Protein AF-A0A3N5ZPU1-F1 (afdb_monomer_lite)

Radius of gyration: 21.5 Å; chains: 1; bounding box: 53×44×47 Å

Secondary structure (DSSP, 8-state):
-EEEETTEEEETTTTEESS--SS---TT-TTTT-TTBSGGG-TT-S--SSSHHHHHHHHHHHHHHHHHHHHHTTTTHHHHHHHHHHHHHHHTGGGTTTEEEE--TTEEEEEEETTTEEEEEEEEE--TTTEEEEETTEEEEEEP-S-EEEEE-SSS-EEEEGGGS-TTEEE---SSEEEE-

Structure (mmCIF, N/CA/C/O backbone):
data_AF-A0A3N5ZPU1-F1
#
_entry.id   AF-A0A3N5ZPU1-F1
#
loop_
_atom_site.group_PDB
_atom_site.id
_atom_site.type_symbol
_atom_site.label_atom_id
_atom_site.label_alt_id
_atom_site.label_comp_id
_atom_site.label_asym_id
_atom_site.label_entity_id
_atom_site.label_seq_id
_atom_site.pdbx_PDB_ins_code
_atom_site.Cartn_x
_atom_site.Cartn_y
_atom_site.Cartn_z
_atom_site.occupancy
_atom_site.B_iso_or_equiv
_atom_site.auth_seq_id
_atom_site.auth_comp_id
_atom_site.auth_asym_id
_atom_site.auth_atom_id
_atom_site.pdbx_PDB_model_num
ATOM 1 N N . LYS A 1 1 ? -35.173 20.874 1.499 1.00 50.84 1 LYS A N 1
ATOM 2 C CA . LYS A 1 1 ? -35.894 20.416 2.737 1.00 50.84 1 LYS A CA 1
ATOM 3 C C . LYS A 1 1 ? -35.025 20.729 3.961 1.00 50.84 1 LYS A C 1
ATOM 5 O O . LYS A 1 1 ? -33.859 20.363 3.934 1.00 50.84 1 LYS A O 1
ATOM 10 N N . ASN A 1 2 ? -35.558 21.376 5.005 1.00 43.75 2 ASN A N 1
ATOM 11 C CA . ASN A 1 2 ? -34.781 21.776 6.192 1.00 43.75 2 ASN A CA 1
ATOM 12 C C . ASN A 1 2 ? -34.975 20.780 7.342 1.00 43.75 2 ASN A C 1
ATOM 14 O O . ASN A 1 2 ? -36.100 20.353 7.597 1.00 43.75 2 ASN A O 1
ATOM 18 N N . TYR A 1 3 ? -33.889 20.419 8.025 1.00 46.78 3 TYR A N 1
ATOM 19 C CA . TYR A 1 3 ? -33.900 19.476 9.144 1.00 46.78 3 TYR A CA 1
ATOM 20 C C . TYR A 1 3 ? -33.671 20.224 10.455 1.00 46.78 3 TYR A C 1
ATOM 22 O O . TYR A 1 3 ? -32.737 21.016 10.566 1.00 46.78 3 TYR A O 1
ATOM 30 N N . TYR A 1 4 ? -34.517 19.981 11.453 1.00 44.81 4 TYR A N 1
ATOM 31 C CA . TYR A 1 4 ? -34.341 20.550 12.785 1.00 44.81 4 TYR A CA 1
ATOM 32 C C . TYR A 1 4 ? -33.388 19.672 13.600 1.00 44.81 4 TYR A C 1
ATOM 34 O O . TYR A 1 4 ? -33.675 18.500 13.843 1.00 44.81 4 TYR A O 1
ATOM 42 N N . LEU A 1 5 ? -32.239 20.224 13.995 1.00 50.06 5 LEU A N 1
ATOM 43 C CA . LEU A 1 5 ? -31.226 19.532 14.790 1.00 50.06 5 LEU A CA 1
ATOM 44 C C . LEU A 1 5 ? -31.040 20.268 16.118 1.00 50.06 5 LEU A C 1
ATOM 46 O O . LEU A 1 5 ? -30.226 21.184 16.240 1.00 50.06 5 LEU A O 1
ATOM 50 N N . GLN A 1 6 ? -31.824 19.827 17.104 1.00 54.25 6 GLN A N 1
ATOM 51 C CA . GLN A 1 6 ? -31.858 20.275 18.502 1.00 54.25 6 GLN A CA 1
ATOM 52 C C . GLN A 1 6 ? -32.162 21.761 18.718 1.00 54.25 6 GLN A C 1
ATOM 54 O O . GLN A 1 6 ? -33.228 22.072 19.224 1.00 54.25 6 GLN A O 1
ATOM 59 N N . ALA A 1 7 ? -31.251 22.668 18.371 1.00 48.59 7 ALA A N 1
ATOM 60 C CA . ALA A 1 7 ? -31.390 24.103 18.636 1.00 48.59 7 ALA A CA 1
ATOM 61 C C . ALA A 1 7 ? -31.369 24.965 17.363 1.00 48.59 7 ALA A C 1
ATOM 63 O O . ALA A 1 7 ? -31.636 26.162 17.434 1.00 48.59 7 ALA A O 1
ATOM 64 N N . ARG A 1 8 ? -31.053 24.389 16.191 1.00 55.59 8 ARG A N 1
ATOM 65 C CA . ARG A 1 8 ? -30.943 25.131 14.924 1.00 55.59 8 ARG A CA 1
ATOM 66 C C . ARG A 1 8 ? -31.491 24.347 13.737 1.00 55.59 8 ARG A C 1
ATOM 68 O O . ARG A 1 8 ? -31.489 23.115 13.710 1.00 55.59 8 ARG A O 1
ATOM 75 N N . TYR A 1 9 ? -31.927 25.095 12.729 1.00 51.62 9 TYR A N 1
ATOM 76 C CA . TYR A 1 9 ? -32.359 24.552 11.447 1.00 51.62 9 TYR A CA 1
ATOM 77 C C . TYR A 1 9 ? -31.157 24.381 10.514 1.00 51.62 9 TYR A C 1
ATOM 79 O O . TYR A 1 9 ? -30.376 25.308 10.293 1.00 51.62 9 TYR A O 1
ATOM 87 N N . TYR A 1 10 ? -31.015 23.176 9.976 1.00 46.16 10 TYR A N 1
ATOM 88 C CA . TYR A 1 10 ? -29.972 22.775 9.042 1.00 46.16 10 TYR A CA 1
ATOM 89 C C . TYR A 1 10 ? -30.531 22.705 7.620 1.00 46.16 10 TYR A C 1
ATOM 91 O O . TYR A 1 10 ? -31.589 22.108 7.390 1.00 46.16 10 TYR A O 1
ATOM 99 N N . ASN A 1 11 ? -29.803 23.281 6.661 1.00 60.06 11 ASN A N 1
ATOM 100 C CA . ASN A 1 11 ? -30.116 23.163 5.243 1.00 60.06 11 ASN A CA 1
ATOM 101 C C . ASN A 1 11 ? -29.199 22.113 4.602 1.00 60.06 11 ASN A C 1
ATOM 103 O O . ASN A 1 11 ? -27.995 22.323 4.447 1.00 60.06 11 ASN A O 1
ATOM 107 N N . SER A 1 12 ? -29.783 20.983 4.200 1.00 51.50 12 SER A N 1
ATOM 108 C CA . SER A 1 12 ? -29.041 19.872 3.601 1.00 51.50 12 SER A CA 1
ATOM 109 C C . SER A 1 12 ? -28.562 20.132 2.172 1.00 51.50 12 SER A C 1
ATOM 111 O O . SER A 1 12 ? -27.666 19.431 1.718 1.00 51.50 12 SER A O 1
ATOM 113 N N . GLU A 1 13 ? -29.153 21.091 1.455 1.00 54.75 13 GLU A N 1
ATOM 114 C CA . GLU A 1 13 ? -28.737 21.451 0.089 1.00 54.75 13 GLU A CA 1
ATOM 115 C C . GLU A 1 13 ? -27.450 22.284 0.108 1.00 54.75 13 GLU A C 1
ATOM 117 O O . GLU A 1 13 ? -26.571 22.074 -0.722 1.00 54.75 13 GLU A O 1
ATOM 122 N N . ASN A 1 14 ? -27.294 23.145 1.118 1.00 52.50 14 ASN A N 1
ATOM 123 C CA . ASN A 1 14 ? -26.135 24.034 1.249 1.00 52.50 14 ASN A CA 1
ATOM 124 C C . ASN A 1 14 ? -25.089 23.532 2.258 1.00 52.50 14 ASN A C 1
ATOM 126 O O . ASN A 1 14 ? -24.021 24.123 2.389 1.00 52.50 14 ASN A O 1
ATOM 130 N N . GLY A 1 15 ? -25.384 22.452 2.989 1.00 55.88 15 GLY A N 1
ATOM 131 C CA . GLY A 1 15 ? -24.447 21.827 3.923 1.00 55.88 15 GLY A CA 1
ATOM 132 C C . GLY A 1 15 ? -24.144 22.646 5.184 1.00 55.88 15 GLY A C 1
ATOM 133 O O . GLY A 1 15 ? -23.184 22.325 5.881 1.00 55.88 15 GLY A O 1
ATOM 134 N N . ALA A 1 16 ? -24.951 23.662 5.498 1.00 54.19 16 ALA A N 1
ATOM 135 C CA . ALA A 1 16 ? -24.697 24.624 6.570 1.00 54.19 16 ALA A CA 1
ATOM 136 C C . ALA A 1 16 ? -25.933 24.849 7.457 1.00 54.19 16 ALA A C 1
ATOM 138 O O . ALA A 1 16 ? -27.079 24.621 7.047 1.00 54.19 16 ALA A O 1
ATOM 139 N N . PHE A 1 17 ? -25.700 25.308 8.689 1.00 57.81 17 PHE A N 1
ATOM 140 C CA . PHE A 1 17 ? -26.779 25.807 9.540 1.00 57.81 17 PHE A CA 1
ATOM 141 C C . PHE A 1 17 ? -27.301 27.148 9.028 1.00 57.81 17 PHE A C 1
ATOM 143 O O . PHE A 1 17 ? -26.547 27.963 8.506 1.00 57.81 17 PHE A O 1
ATOM 150 N N . LEU A 1 18 ? -28.598 27.389 9.209 1.00 59.09 18 LEU A N 1
ATOM 151 C CA . LEU A 1 18 ? -29.246 28.644 8.818 1.00 59.09 18 LEU A CA 1
ATOM 152 C C . LEU A 1 18 ? -29.058 29.768 9.854 1.00 59.09 18 LEU A C 1
ATOM 154 O O . LEU A 1 18 ? -29.478 30.893 9.608 1.00 59.09 18 LEU A O 1
ATOM 158 N N . ALA A 1 19 ? -28.440 29.469 11.002 1.00 55.16 19 ALA A N 1
ATOM 159 C CA . ALA A 1 19 ? -28.170 30.417 12.080 1.00 55.16 19 ALA A CA 1
ATOM 160 C C . ALA A 1 19 ? -26.764 30.204 12.669 1.00 55.16 19 ALA A C 1
ATOM 162 O O . ALA A 1 19 ? -26.320 29.060 12.835 1.00 55.16 19 ALA A O 1
ATOM 163 N N . LEU A 1 20 ? -26.099 31.316 12.996 1.00 50.38 20 LEU A N 1
ATOM 164 C CA . LEU A 1 20 ? -24.756 31.361 13.579 1.00 50.38 20 LEU A CA 1
ATOM 165 C C . LEU A 1 20 ? -24.719 30.662 14.950 1.00 50.38 20 LEU A C 1
ATOM 167 O O . LEU A 1 20 ? -25.652 30.792 15.742 1.00 50.38 20 LEU A O 1
ATOM 171 N N . ASP A 1 21 ? -23.658 29.897 15.214 1.00 55.09 21 ASP A N 1
ATOM 172 C CA . ASP A 1 21 ? -23.404 29.307 16.533 1.00 55.09 21 ASP A CA 1
ATOM 173 C C . ASP A 1 21 ? -23.075 30.410 17.556 1.00 55.09 21 ASP A C 1
ATOM 175 O O . ASP A 1 21 ? -22.186 31.215 17.281 1.00 55.09 21 ASP A O 1
ATOM 179 N N . PRO A 1 22 ? -23.753 30.486 18.717 1.00 55.12 22 PRO A N 1
ATOM 180 C CA . PRO A 1 22 ? -23.388 31.435 19.769 1.00 55.12 22 PRO A CA 1
ATOM 181 C C . PRO A 1 22 ? -22.046 31.105 20.444 1.00 55.12 22 PRO A C 1
ATOM 183 O O . PRO A 1 22 ? -21.550 31.915 21.225 1.00 55.12 22 PRO A O 1
ATOM 186 N N . HIS A 1 23 ? -21.459 29.933 20.181 1.00 56.31 23 HIS A N 1
ATOM 187 C CA . HIS A 1 23 ? -20.132 29.584 20.670 1.00 56.31 23 HIS A CA 1
ATOM 188 C C . HIS A 1 23 ? -19.037 30.144 19.736 1.00 56.31 23 HIS A C 1
ATOM 190 O O . HIS A 1 23 ? -19.026 29.799 18.554 1.00 56.31 23 HIS A O 1
ATOM 196 N N . PRO A 1 24 ? -18.105 30.983 20.231 1.00 52.44 24 PRO A N 1
ATOM 197 C CA . PRO A 1 24 ? -17.172 31.747 19.391 1.00 52.44 24 PRO A CA 1
ATOM 198 C C . PRO A 1 24 ? -16.052 30.923 18.724 1.00 52.44 24 PRO A C 1
ATOM 200 O O . PRO A 1 24 ? -15.296 31.474 17.930 1.00 52.44 24 PRO A O 1
ATOM 203 N N . GLY A 1 25 ? -15.964 29.616 18.989 1.00 55.28 25 GLY A N 1
ATOM 204 C CA . GLY A 1 25 ? -14.869 28.764 18.517 1.00 55.28 25 GLY A CA 1
ATOM 205 C C . GLY A 1 25 ? -13.630 28.847 19.415 1.00 55.28 25 GLY A C 1
ATOM 206 O O . GLY A 1 25 ? -13.516 29.737 20.254 1.00 55.28 25 GLY A O 1
ATOM 207 N N . ASP A 1 26 ? -12.715 27.894 19.247 1.00 57.12 26 ASP A N 1
ATOM 208 C CA . ASP A 1 26 ? -11.442 27.812 19.970 1.00 57.12 26 ASP A CA 1
ATOM 209 C C . ASP A 1 26 ? -10.307 28.437 19.140 1.00 57.12 26 ASP A C 1
ATOM 211 O O . ASP A 1 26 ? -10.191 28.199 17.931 1.00 57.12 26 ASP A O 1
ATOM 215 N N . ASP A 1 27 ? -9.427 29.204 19.789 1.00 49.88 27 ASP A N 1
ATOM 216 C CA . ASP A 1 27 ? -8.302 29.907 19.143 1.00 49.88 27 ASP A CA 1
ATOM 217 C C . ASP A 1 27 ? -7.266 28.945 18.525 1.00 49.88 27 ASP A C 1
ATOM 219 O O . ASP A 1 27 ? -6.629 29.251 17.514 1.00 49.88 27 ASP A O 1
ATOM 223 N N . ASP A 1 28 ? -7.141 27.740 19.089 1.00 47.28 28 ASP A N 1
ATOM 224 C CA . ASP A 1 28 ? -6.225 26.690 18.627 1.00 47.28 28 ASP A CA 1
ATOM 225 C C . ASP A 1 28 ? -6.789 25.845 17.466 1.00 47.28 28 ASP A C 1
ATOM 227 O O . ASP A 1 28 ? -6.075 25.019 16.880 1.00 47.28 28 ASP A O 1
ATOM 231 N N . GLU A 1 29 ? -8.061 26.038 17.097 1.00 49.12 29 GLU A N 1
ATOM 232 C CA . GLU A 1 29 ? -8.708 25.342 15.984 1.00 49.12 29 GLU A CA 1
ATOM 233 C C . GLU A 1 29 ? -9.308 26.354 14.991 1.00 49.12 29 GLU A C 1
ATOM 235 O O . GLU A 1 29 ? -10.499 26.661 15.061 1.00 49.12 29 GLU A O 1
ATOM 240 N N . PRO A 1 30 ? -8.533 26.817 13.983 1.00 56.25 30 PRO A N 1
ATOM 241 C CA . PRO A 1 30 ? -8.967 27.835 13.015 1.00 56.25 30 PRO A CA 1
ATOM 242 C C . PRO A 1 30 ? -10.254 27.495 12.248 1.00 56.25 30 PRO A C 1
ATOM 244 O O . PRO A 1 30 ? -10.888 28.370 11.668 1.00 56.25 30 PRO A O 1
ATOM 247 N N . LEU A 1 31 ? -10.637 26.215 12.212 1.00 49.06 31 LEU A N 1
ATOM 248 C CA . LEU A 1 31 ? -11.862 25.738 11.567 1.00 49.06 31 LEU A CA 1
ATOM 249 C C . LEU A 1 31 ? -13.112 25.898 12.448 1.00 49.06 31 LEU A C 1
ATOM 251 O O . LEU A 1 31 ? -14.214 25.980 11.911 1.00 49.06 31 LEU A O 1
ATOM 255 N N . SER A 1 32 ? -12.947 25.976 13.772 1.00 51.69 32 SER A N 1
ATOM 256 C CA . SER A 1 32 ? -14.037 26.179 14.737 1.00 51.69 32 SER A CA 1
ATOM 257 C C . SER A 1 32 ? -14.553 27.624 14.762 1.00 51.69 32 SER A C 1
ATOM 259 O O . SER A 1 32 ? -15.687 27.865 15.157 1.00 51.69 32 SER A O 1
ATOM 261 N N . GLN A 1 33 ? -13.761 28.560 14.232 1.00 54.16 33 GLN A N 1
ATOM 262 C CA . GLN A 1 33 ? -14.096 29.980 14.079 1.00 54.16 33 GLN A CA 1
ATOM 263 C C . GLN A 1 33 ? -15.213 30.228 13.044 1.00 54.16 33 GLN A C 1
ATOM 265 O O . GLN A 1 33 ? -15.742 31.331 12.927 1.00 54.16 33 GLN A O 1
ATOM 270 N N . ASN A 1 34 ? -15.593 29.209 12.261 1.00 57.94 34 ASN A N 1
ATOM 271 C CA . ASN A 1 34 ? -16.717 29.294 11.333 1.00 57.94 34 ASN A CA 1
ATOM 272 C C . ASN A 1 34 ? -17.991 28.702 11.962 1.00 57.94 34 ASN A C 1
ATOM 274 O O . ASN A 1 34 ? -18.277 27.505 11.832 1.00 57.94 34 ASN A O 1
ATOM 278 N N . GLY A 1 35 ? -18.789 29.575 12.586 1.00 49.78 35 GLY A N 1
ATOM 279 C CA . GLY A 1 35 ? -20.028 29.241 13.304 1.00 49.78 35 GLY A CA 1
ATOM 280 C C . GLY A 1 35 ? -21.189 28.698 12.453 1.00 49.78 35 GLY A C 1
ATOM 281 O O . GLY A 1 35 ? -22.280 28.480 12.982 1.00 49.78 35 GLY A O 1
ATOM 282 N N . TYR A 1 36 ? -20.985 28.465 11.152 1.00 49.25 36 TYR A N 1
ATOM 283 C CA . TYR A 1 36 ? -21.970 27.852 10.250 1.00 49.25 36 TYR A CA 1
ATOM 284 C C . TYR A 1 36 ? -21.675 26.379 9.918 1.00 49.25 36 TYR A C 1
ATOM 286 O O . TYR A 1 36 ? -22.471 25.729 9.231 1.00 49.25 36 TYR A O 1
ATOM 294 N N . THR A 1 37 ? -20.545 25.834 10.382 1.00 41.53 37 THR A N 1
ATOM 295 C CA . THR A 1 37 ? -20.095 24.487 10.003 1.00 41.53 37 THR A CA 1
ATOM 296 C C . THR A 1 37 ? -20.847 23.381 10.753 1.00 41.53 37 THR A C 1
ATOM 298 O O . THR A 1 37 ? -21.000 23.405 11.971 1.00 41.53 37 THR A O 1
ATOM 301 N N . TYR A 1 38 ? -21.308 22.358 10.025 1.00 43.81 38 TYR A N 1
ATOM 302 C CA . TYR A 1 38 ? -21.880 21.145 10.619 1.00 43.81 38 TYR A CA 1
ATOM 303 C C . TYR A 1 38 ? -20.826 20.034 10.663 1.00 43.81 38 TYR A C 1
ATOM 305 O O . TYR A 1 38 ? -20.292 19.624 9.630 1.00 43.81 38 TYR A O 1
ATOM 313 N N . GLY A 1 39 ? -20.501 19.550 11.866 1.00 47.16 39 GLY A N 1
ATOM 314 C CA . GLY A 1 39 ? -19.565 18.437 12.065 1.00 47.16 39 GLY A CA 1
ATOM 315 C C . GLY A 1 39 ? -18.154 18.692 11.523 1.00 47.16 39 GLY A C 1
ATOM 316 O O . GLY A 1 39 ? -17.562 17.771 10.959 1.00 47.16 39 GLY A O 1
ATOM 317 N N . ASN A 1 40 ? -17.640 19.926 11.629 1.00 48.38 40 ASN A N 1
ATOM 318 C CA . ASN A 1 40 ? -16.344 20.334 11.063 1.00 48.38 40 ASN A CA 1
ATOM 319 C C . ASN A 1 40 ? -16.239 20.005 9.550 1.00 48.38 40 ASN A C 1
ATOM 321 O O . ASN A 1 40 ? -15.219 19.514 9.067 1.00 48.38 40 ASN A O 1
ATOM 325 N N . ASN A 1 41 ? -17.349 20.177 8.812 1.00 45.94 41 ASN A N 1
ATOM 326 C CA . ASN A 1 41 ? -17.519 19.777 7.406 1.00 45.94 41 ASN A CA 1
ATOM 327 C C . ASN A 1 41 ? -17.392 18.263 7.116 1.00 45.94 41 ASN A C 1
ATOM 329 O O . ASN A 1 41 ? -17.131 17.866 5.978 1.00 45.94 41 ASN A O 1
ATOM 333 N N . ASN A 1 42 ? -17.595 17.378 8.100 1.00 43.91 42 ASN A N 1
ATOM 334 C CA . ASN A 1 42 ? -17.521 15.928 7.882 1.00 43.91 42 ASN A CA 1
ATOM 335 C C . ASN A 1 42 ? -18.636 15.130 8.599 1.00 43.91 42 ASN A C 1
ATOM 337 O O . ASN A 1 42 ? -18.389 14.458 9.605 1.00 43.91 42 ASN A O 1
ATOM 341 N N . PRO A 1 43 ? -19.868 15.127 8.056 1.00 42.16 43 PRO A N 1
ATOM 342 C CA . PRO A 1 43 ? -21.048 14.517 8.683 1.00 42.16 43 PRO A CA 1
ATOM 343 C C . PRO A 1 43 ? -21.111 12.973 8.621 1.00 42.16 43 PRO A C 1
ATOM 345 O O . PRO A 1 43 ? -22.123 12.377 8.974 1.00 42.16 43 PRO A O 1
ATOM 348 N N . VAL A 1 44 ? -20.053 12.279 8.186 1.00 40.19 44 VAL A N 1
ATOM 349 C CA . VAL A 1 44 ? -20.092 10.835 7.844 1.00 40.19 44 VAL A CA 1
ATOM 350 C C . VAL A 1 44 ? -19.835 9.901 9.047 1.00 40.19 44 VAL A C 1
ATOM 352 O O . VAL A 1 44 ? -19.893 8.678 8.938 1.00 40.19 44 VAL A O 1
ATOM 355 N N . MET A 1 45 ? -19.523 10.437 10.224 1.00 42.16 45 MET A N 1
ATOM 356 C CA . MET A 1 45 ? -18.753 9.715 11.247 1.00 42.16 45 MET A CA 1
ATOM 357 C C . MET A 1 45 ? -19.521 8.896 12.298 1.00 42.16 45 MET A C 1
ATOM 359 O O . MET A 1 45 ? -18.961 8.665 13.372 1.00 42.16 45 MET A O 1
ATOM 363 N N . HIS A 1 46 ? -20.721 8.373 12.027 1.00 42.75 46 HIS A N 1
ATOM 364 C CA . HIS A 1 46 ? -21.366 7.450 12.973 1.00 42.75 46 HIS A CA 1
ATOM 365 C C . HIS A 1 46 ? -21.954 6.208 12.286 1.00 42.75 46 HIS A C 1
ATOM 367 O O . HIS A 1 46 ? -22.931 6.276 11.555 1.00 42.75 46 HIS A O 1
ATOM 373 N N . VAL A 1 47 ? -21.322 5.065 12.598 1.00 37.44 47 VAL A N 1
ATOM 374 C CA . VAL A 1 47 ? -21.583 3.687 12.138 1.00 37.44 47 VAL A CA 1
ATOM 375 C C . VAL A 1 47 ? -21.039 3.376 10.729 1.00 37.44 47 VAL A C 1
ATOM 377 O O . VAL A 1 47 ? -21.388 4.006 9.740 1.00 37.44 47 VAL A O 1
ATOM 380 N N . ASP A 1 48 ? -20.158 2.366 10.629 1.00 48.09 48 ASP A N 1
ATOM 381 C CA . ASP A 1 48 ? -19.547 1.899 9.366 1.00 48.09 48 ASP A CA 1
ATOM 382 C C . ASP A 1 48 ? -19.936 0.443 9.045 1.00 48.09 48 ASP A C 1
ATOM 384 O O . ASP A 1 48 ? -19.153 -0.474 9.330 1.00 48.09 48 ASP A O 1
ATOM 388 N N . PRO A 1 49 ? -21.119 0.212 8.441 1.00 43.28 49 PRO A N 1
ATOM 389 C CA . PRO A 1 49 ? -21.515 -1.099 7.929 1.00 43.28 49 PRO A CA 1
ATOM 390 C C . PRO A 1 49 ? -20.790 -1.483 6.620 1.00 43.28 49 PRO A C 1
ATOM 392 O O . PRO A 1 49 ? -20.667 -2.668 6.320 1.00 43.28 49 PRO A O 1
ATOM 395 N N . ASN A 1 50 ? -20.245 -0.511 5.863 1.00 49.62 50 ASN A N 1
ATOM 396 C CA . ASN A 1 50 ? -19.880 -0.687 4.441 1.00 49.62 50 ASN A CA 1
ATOM 397 C C . ASN A 1 50 ? -18.374 -0.528 4.102 1.00 49.62 50 ASN A C 1
ATOM 399 O O . ASN A 1 50 ? -17.978 -0.702 2.947 1.00 49.62 50 ASN A O 1
ATOM 403 N N . GLY A 1 51 ? -17.507 -0.185 5.061 1.00 54.44 51 GLY A N 1
ATOM 404 C CA . GLY A 1 51 ? -16.051 -0.070 4.877 1.00 54.44 51 GLY A CA 1
ATOM 405 C C . GLY A 1 51 ? -15.586 1.194 4.141 1.00 54.44 51 GLY A C 1
ATOM 406 O O . GLY A 1 51 ? -14.464 1.231 3.625 1.00 54.44 51 GLY A O 1
ATOM 407 N N . ARG A 1 52 ? -16.428 2.234 4.060 1.00 65.62 52 ARG A N 1
ATOM 408 C CA . ARG A 1 52 ? -16.088 3.498 3.374 1.00 65.62 52 ARG A CA 1
ATOM 409 C C . ARG A 1 52 ? -15.012 4.274 4.132 1.00 65.62 52 ARG A C 1
ATOM 411 O O . ARG A 1 52 ? -14.061 4.745 3.517 1.00 65.62 52 ARG A O 1
ATOM 418 N N . ILE A 1 53 ? -15.099 4.318 5.460 1.00 66.25 53 ILE A N 1
ATOM 419 C CA . ILE A 1 53 ? -14.141 5.035 6.317 1.00 66.25 53 ILE A CA 1
ATOM 420 C C . ILE A 1 53 ? -12.721 4.494 6.123 1.00 66.25 53 ILE A C 1
ATOM 422 O O . ILE A 1 53 ? -11.770 5.253 5.940 1.00 66.25 53 ILE A O 1
ATOM 426 N N . ALA A 1 54 ? -12.570 3.171 6.085 1.00 68.06 54 ALA A N 1
ATOM 427 C CA . ALA A 1 54 ? -11.261 2.561 5.907 1.00 68.06 54 ALA A CA 1
ATOM 428 C C . ALA A 1 54 ? -10.658 2.833 4.515 1.00 68.06 54 ALA A C 1
ATOM 430 O O . ALA A 1 54 ? -9.440 2.970 4.403 1.00 68.06 54 ALA A O 1
ATOM 431 N N . LYS A 1 55 ? -11.488 2.986 3.469 1.00 73.81 55 LYS A N 1
ATOM 432 C CA . LYS A 1 55 ? -11.027 3.422 2.139 1.00 73.81 55 LYS A CA 1
ATOM 433 C C . LYS A 1 55 ? -10.511 4.862 2.157 1.00 73.81 55 LYS A C 1
ATOM 435 O O . LYS A 1 55 ? -9.456 5.115 1.584 1.00 73.81 55 LYS A O 1
ATOM 440 N N . TYR A 1 56 ? -11.194 5.780 2.841 1.00 79.81 56 TYR A N 1
ATOM 441 C CA . TYR A 1 56 ? -10.717 7.162 2.985 1.00 79.81 56 TYR A CA 1
ATOM 442 C C . TYR A 1 56 ? -9.383 7.229 3.733 1.00 79.81 56 TYR A C 1
ATOM 444 O O . TYR A 1 56 ? -8.432 7.853 3.266 1.00 79.81 56 TYR A O 1
ATOM 452 N N . ILE A 1 57 ? -9.266 6.513 4.855 1.00 81.56 57 ILE A N 1
ATOM 453 C CA . ILE A 1 57 ? -8.013 6.443 5.620 1.00 81.56 57 ILE A CA 1
ATOM 454 C C . ILE A 1 57 ? -6.888 5.849 4.761 1.00 81.56 57 ILE A C 1
ATOM 456 O O . ILE A 1 57 ? -5.769 6.361 4.768 1.00 81.56 57 ILE A O 1
ATOM 460 N N . ALA A 1 58 ? -7.178 4.808 3.977 1.00 82.50 58 ALA A N 1
ATOM 461 C CA . ALA A 1 58 ? -6.225 4.227 3.038 1.00 82.50 58 ALA A CA 1
ATOM 462 C C . ALA A 1 58 ? -5.737 5.237 1.986 1.00 82.50 58 ALA A C 1
ATOM 464 O O . ALA A 1 58 ? -4.537 5.303 1.731 1.00 82.50 58 ALA A O 1
ATOM 465 N N . GLN A 1 59 ? -6.628 6.055 1.419 1.00 83.62 59 GLN A N 1
ATOM 466 C CA . GLN A 1 59 ? -6.260 7.099 0.455 1.00 83.62 59 GLN A CA 1
ATOM 467 C C . GLN A 1 59 ? -5.353 8.165 1.080 1.00 83.62 59 GLN A C 1
ATOM 469 O O . GLN A 1 59 ? -4.317 8.494 0.504 1.00 83.62 59 GLN A O 1
ATOM 474 N N . ILE A 1 60 ? -5.683 8.646 2.283 1.00 86.88 60 ILE A N 1
ATOM 475 C CA . ILE A 1 60 ? -4.845 9.602 3.025 1.00 86.88 60 ILE A CA 1
ATOM 476 C C . ILE A 1 60 ? -3.453 9.008 3.276 1.00 86.88 60 ILE A C 1
ATOM 478 O O . ILE A 1 60 ? -2.431 9.658 3.060 1.00 86.88 60 ILE A O 1
ATOM 482 N N . LEU A 1 61 ? -3.389 7.748 3.707 1.00 88.00 61 LEU A N 1
ATOM 483 C CA . LEU A 1 61 ? -2.119 7.074 3.971 1.00 88.00 61 LEU A CA 1
ATOM 484 C C . LEU A 1 61 ? -1.325 6.818 2.686 1.00 88.00 61 LEU A C 1
ATOM 486 O O . LEU A 1 61 ? -0.102 6.943 2.696 1.00 88.00 61 LEU A O 1
ATOM 490 N N . LEU A 1 62 ? -1.990 6.525 1.569 1.00 87.06 62 LEU A N 1
ATOM 491 C CA . LEU A 1 62 ? -1.340 6.418 0.267 1.00 87.06 62 LEU A CA 1
ATOM 492 C C . LEU A 1 62 ? -0.734 7.760 -0.161 1.00 87.06 62 LEU A C 1
ATOM 494 O O . LEU A 1 62 ? 0.425 7.800 -0.576 1.00 87.06 62 LEU A O 1
ATOM 498 N N . PHE A 1 63 ? -1.480 8.855 0.006 1.00 87.56 63 PHE A N 1
ATOM 499 C CA . PHE A 1 63 ? -1.012 10.213 -0.273 1.00 87.56 63 PHE A CA 1
ATOM 500 C C . PHE A 1 63 ? 0.226 10.572 0.559 1.00 87.56 63 PHE A C 1
ATOM 502 O O . PHE A 1 63 ? 1.213 11.056 0.013 1.00 87.56 63 PHE A O 1
ATOM 509 N N . LEU A 1 64 ? 0.231 10.245 1.856 1.00 87.62 64 LEU A N 1
ATOM 510 C CA . LEU A 1 64 ? 1.392 10.444 2.734 1.00 87.62 64 LEU A CA 1
ATOM 511 C C . LEU A 1 64 ? 2.589 9.552 2.361 1.00 87.62 64 LEU A C 1
ATOM 513 O O . LEU A 1 64 ? 3.742 9.962 2.511 1.00 87.62 64 LEU A O 1
ATOM 517 N N . ALA A 1 65 ? 2.340 8.334 1.873 1.00 87.25 65 ALA A N 1
ATOM 518 C CA . ALA A 1 65 ? 3.391 7.390 1.511 1.00 87.25 65 ALA A CA 1
ATOM 519 C C . ALA A 1 65 ? 4.111 7.776 0.210 1.00 87.25 65 ALA A C 1
ATOM 521 O O . ALA A 1 65 ? 5.336 7.661 0.146 1.00 87.25 65 ALA A O 1
ATOM 522 N N . LYS A 1 66 ? 3.386 8.261 -0.810 1.00 87.31 66 LYS A N 1
ATOM 523 C CA . LYS A 1 66 ? 3.936 8.630 -2.131 1.00 87.31 66 LYS A CA 1
ATOM 524 C C . LYS A 1 66 ? 5.223 9.483 -2.064 1.00 87.31 66 LYS A C 1
ATOM 526 O O . LYS A 1 66 ? 6.233 9.052 -2.629 1.00 87.31 66 LYS A O 1
ATOM 531 N N . PRO A 1 67 ? 5.270 10.649 -1.381 1.00 86.94 67 PRO A N 1
ATOM 532 C CA . PRO A 1 67 ? 6.474 11.483 -1.341 1.00 86.94 67 PRO A CA 1
ATOM 533 C C . PRO A 1 67 ? 7.640 10.808 -0.607 1.00 86.94 67 PRO A C 1
ATOM 535 O O . PRO A 1 67 ? 8.790 10.953 -1.020 1.00 86.94 67 PRO A O 1
ATOM 538 N N . LEU A 1 68 ? 7.359 10.026 0.442 1.00 83.94 68 LEU A N 1
ATOM 539 C CA . LEU A 1 68 ? 8.379 9.273 1.178 1.00 83.94 68 LEU A CA 1
ATOM 540 C C . LEU A 1 68 ? 8.997 8.180 0.306 1.00 83.94 68 LEU A C 1
ATOM 542 O O . LEU A 1 68 ? 10.220 8.039 0.256 1.00 83.94 68 LEU A O 1
ATOM 546 N N . ILE A 1 69 ? 8.152 7.442 -0.412 1.00 85.88 69 ILE A N 1
ATOM 547 C CA . ILE A 1 69 ? 8.570 6.409 -1.355 1.00 85.88 69 ILE A CA 1
ATOM 548 C C . ILE A 1 69 ? 9.424 7.020 -2.469 1.00 85.88 69 ILE A C 1
ATOM 550 O O . ILE A 1 69 ? 10.486 6.485 -2.783 1.00 85.88 69 ILE A O 1
ATOM 554 N N . ARG A 1 70 ? 9.007 8.159 -3.029 1.00 83.56 70 ARG A N 1
ATOM 555 C CA . ARG A 1 70 ? 9.751 8.855 -4.087 1.00 83.56 70 ARG A CA 1
ATOM 556 C C . ARG A 1 70 ? 11.123 9.334 -3.613 1.00 83.56 70 ARG A C 1
ATOM 558 O O . ARG A 1 70 ? 12.103 9.164 -4.328 1.00 83.56 70 ARG A O 1
ATOM 565 N N . LYS A 1 71 ? 11.199 9.904 -2.406 1.00 79.56 71 LYS A N 1
ATOM 566 C CA . LYS A 1 71 ? 12.445 10.451 -1.852 1.00 79.56 71 LYS A CA 1
ATOM 567 C C . LYS A 1 71 ? 13.450 9.365 -1.470 1.00 79.56 71 LYS A C 1
ATOM 569 O O . LYS A 1 71 ? 14.644 9.539 -1.687 1.00 79.56 71 LYS A O 1
ATOM 574 N N . TYR A 1 72 ? 12.987 8.262 -0.881 1.00 71.25 72 TYR A N 1
ATOM 575 C CA . TYR A 1 72 ? 13.879 7.292 -0.236 1.00 71.25 72 TYR A CA 1
ATOM 576 C C . TYR A 1 72 ? 13.898 5.899 -0.881 1.00 71.25 72 TYR A C 1
ATOM 578 O O . TYR A 1 72 ? 14.814 5.111 -0.622 1.00 71.25 72 TYR A O 1
ATOM 586 N N . GLY A 1 73 ? 12.904 5.565 -1.707 1.00 73.44 73 GLY A N 1
ATOM 587 C CA . GLY A 1 73 ? 12.735 4.235 -2.287 1.00 73.44 73 GLY A CA 1
ATOM 588 C C . GLY A 1 73 ? 12.741 3.129 -1.224 1.00 73.44 73 GLY A C 1
ATOM 589 O O . GLY A 1 73 ? 12.230 3.296 -0.118 1.00 73.44 73 GLY A O 1
ATOM 590 N N . GLY A 1 74 ? 13.363 1.991 -1.544 1.00 67.44 74 GLY A N 1
ATOM 591 C CA . GLY A 1 74 ? 13.552 0.894 -0.587 1.00 67.44 74 GLY A CA 1
ATOM 592 C C . GLY A 1 74 ? 14.636 1.150 0.473 1.00 67.44 74 GLY A C 1
ATOM 593 O O . GLY A 1 74 ? 14.638 0.481 1.502 1.00 67.44 74 GLY A O 1
ATOM 594 N N . LYS A 1 75 ? 15.540 2.124 0.267 1.00 68.25 75 LYS A N 1
ATOM 595 C CA . LYS A 1 75 ? 16.723 2.335 1.127 1.00 68.25 75 LYS A CA 1
ATOM 596 C C . LYS A 1 75 ? 16.368 2.818 2.537 1.00 68.25 75 LYS A C 1
ATOM 598 O O . LYS A 1 75 ? 17.069 2.479 3.481 1.00 68.25 75 LYS A O 1
ATOM 603 N N . ALA A 1 76 ? 15.267 3.559 2.700 1.00 70.50 76 ALA A N 1
ATOM 604 C CA . ALA A 1 76 ? 14.768 3.981 4.016 1.00 70.50 76 ALA A CA 1
ATOM 605 C C . ALA A 1 76 ? 13.399 3.374 4.363 1.00 70.50 76 ALA A C 1
ATOM 607 O O . ALA A 1 76 ? 12.621 3.984 5.102 1.00 70.50 76 ALA A O 1
ATOM 608 N N . LEU A 1 77 ? 13.105 2.167 3.859 1.00 78.06 77 LEU A N 1
ATOM 609 C CA . LEU A 1 77 ? 11.828 1.480 4.077 1.00 78.06 77 LEU A CA 1
ATOM 610 C C . LEU A 1 77 ? 11.453 1.413 5.565 1.00 78.06 77 LEU A C 1
ATOM 612 O O . LEU A 1 77 ? 10.314 1.690 5.923 1.00 78.06 77 LEU A O 1
ATOM 616 N N . ASN A 1 78 ? 12.423 1.149 6.445 1.00 83.56 78 ASN A N 1
ATOM 617 C CA . ASN A 1 78 ? 12.206 1.105 7.895 1.00 83.56 78 ASN A CA 1
ATOM 618 C C . ASN A 1 78 ? 11.790 2.464 8.489 1.00 83.56 78 ASN A C 1
ATOM 620 O O . ASN A 1 78 ? 10.934 2.513 9.373 1.00 83.56 78 ASN A O 1
ATOM 624 N N . LYS A 1 79 ? 12.355 3.578 8.002 1.00 84.38 79 LYS A N 1
ATOM 625 C CA . LYS A 1 79 ? 11.999 4.931 8.463 1.00 84.38 79 LYS A CA 1
ATOM 626 C C . LYS A 1 79 ? 10.607 5.323 7.970 1.00 84.38 79 LYS A C 1
ATOM 628 O O . LYS A 1 79 ? 9.783 5.767 8.768 1.00 84.38 79 LYS A O 1
ATOM 633 N N . ALA A 1 80 ? 10.332 5.098 6.684 1.00 85.56 80 ALA A N 1
ATOM 634 C CA . ALA A 1 80 ? 9.012 5.318 6.097 1.00 85.56 80 ALA A CA 1
ATOM 635 C C . ALA A 1 80 ? 7.948 4.475 6.814 1.00 85.56 80 ALA A C 1
ATOM 637 O O . ALA A 1 80 ? 6.898 4.990 7.183 1.00 85.56 80 ALA A O 1
ATOM 638 N N . ARG A 1 81 ? 8.257 3.210 7.110 1.00 88.75 81 ARG A N 1
ATOM 639 C CA . ARG A 1 81 ? 7.405 2.302 7.880 1.00 88.75 81 ARG A CA 1
ATOM 640 C C . ARG A 1 81 ? 7.054 2.867 9.248 1.00 88.75 81 ARG A C 1
ATOM 642 O O . ARG A 1 81 ? 5.875 3.014 9.553 1.00 88.75 81 ARG A O 1
ATOM 649 N N . LYS A 1 82 ? 8.056 3.226 10.060 1.00 89.88 82 LYS A N 1
ATOM 650 C CA . LYS A 1 82 ? 7.825 3.800 11.398 1.00 89.88 82 LYS A CA 1
ATOM 651 C C . LYS A 1 82 ? 6.915 5.034 11.327 1.00 89.88 82 LYS A C 1
ATOM 653 O O . LYS A 1 82 ? 5.972 5.145 12.110 1.00 89.88 82 LYS A O 1
ATOM 658 N N . TYR A 1 83 ? 7.153 5.922 10.358 1.00 89.88 83 TYR A N 1
ATOM 659 C CA . TYR A 1 83 ? 6.316 7.103 10.128 1.00 89.88 83 TYR A CA 1
ATOM 660 C C . TYR A 1 83 ? 4.872 6.735 9.754 1.00 89.88 83 TYR A C 1
ATOM 662 O O . TYR A 1 83 ? 3.926 7.218 10.380 1.00 89.88 83 TYR A O 1
ATOM 670 N N . MET A 1 84 ? 4.698 5.847 8.772 1.00 91.12 84 MET A N 1
ATOM 671 C CA . MET A 1 84 ? 3.384 5.433 8.279 1.00 91.12 84 MET A CA 1
ATOM 672 C C . MET A 1 84 ? 2.568 4.718 9.353 1.00 91.12 84 MET A C 1
ATOM 674 O O . MET A 1 84 ? 1.390 5.022 9.518 1.00 91.12 84 MET A O 1
ATOM 678 N N . VAL A 1 85 ? 3.190 3.836 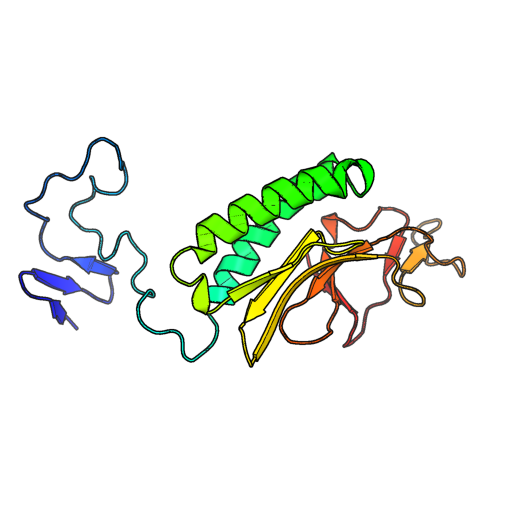10.140 1.00 92.31 85 VAL A N 1
ATOM 679 C CA . VAL A 1 85 ? 2.540 3.167 11.278 1.00 92.31 85 VAL A CA 1
ATOM 680 C C . VAL A 1 85 ? 2.091 4.180 12.324 1.00 92.31 85 VAL A C 1
ATOM 682 O O . VAL A 1 85 ? 0.959 4.096 12.798 1.00 92.31 85 VAL A O 1
ATOM 685 N N . LYS A 1 86 ? 2.935 5.165 12.670 1.00 93.12 86 LYS A N 1
ATOM 686 C CA . LYS A 1 86 ? 2.570 6.224 13.625 1.00 93.12 86 LYS A CA 1
ATOM 687 C C . LYS A 1 86 ? 1.350 7.011 13.137 1.00 93.12 86 LYS A C 1
ATOM 689 O O . LYS A 1 86 ? 0.415 7.221 13.907 1.00 93.12 86 LYS A O 1
ATOM 694 N N . LYS A 1 87 ? 1.327 7.411 11.860 1.00 91.44 87 LYS A N 1
ATOM 695 C CA . LYS A 1 87 ? 0.183 8.117 11.259 1.00 91.44 87 LYS A CA 1
ATOM 696 C C . LYS A 1 87 ? -1.069 7.242 11.214 1.00 91.44 87 LYS A C 1
ATOM 698 O O . LYS A 1 87 ? -2.119 7.689 11.662 1.00 91.44 87 LYS A O 1
ATOM 703 N N . ALA A 1 88 ? -0.958 5.996 10.762 1.00 90.69 88 ALA A N 1
ATOM 704 C CA . ALA A 1 88 ? -2.079 5.062 10.706 1.00 90.69 88 ALA A CA 1
ATOM 705 C C . ALA A 1 88 ? -2.688 4.809 12.093 1.00 90.69 88 ALA A C 1
ATOM 707 O O . ALA A 1 88 ? -3.904 4.876 12.238 1.00 90.69 88 ALA A O 1
ATOM 708 N N . ARG A 1 89 ? -1.860 4.613 13.130 1.00 91.12 89 ARG A N 1
ATOM 709 C CA . ARG A 1 89 ? -2.324 4.494 14.524 1.00 91.12 89 ARG A CA 1
ATOM 710 C C . ARG A 1 89 ? -3.063 5.744 14.996 1.00 91.12 89 ARG A C 1
ATOM 712 O O . ARG A 1 89 ? -4.078 5.608 15.664 1.00 91.12 89 ARG A O 1
ATOM 719 N N . LYS A 1 90 ? -2.591 6.944 14.629 1.00 89.75 90 LYS A N 1
ATOM 720 C CA . LYS A 1 90 ? -3.286 8.203 14.945 1.00 89.75 90 LYS A CA 1
ATOM 721 C C . LYS A 1 90 ? -4.674 8.245 14.295 1.00 89.75 90 LYS A C 1
ATOM 723 O O . LYS A 1 90 ? -5.649 8.467 15.001 1.00 89.75 90 LYS A O 1
ATOM 728 N N . TYR A 1 91 ? -4.771 7.984 12.989 1.00 85.12 91 TYR A N 1
ATOM 729 C CA . TYR A 1 91 ? -6.055 7.998 12.269 1.00 85.12 91 TYR A CA 1
ATOM 730 C C . TYR A 1 91 ? -7.020 6.907 12.740 1.00 85.12 91 TYR A C 1
ATOM 732 O O . TYR A 1 91 ? -8.226 7.121 12.768 1.00 85.12 91 TYR A O 1
ATOM 740 N N . LEU A 1 92 ? -6.499 5.745 13.131 1.00 85.56 92 LEU A N 1
ATOM 741 C CA . LEU A 1 92 ? -7.303 4.604 13.560 1.00 85.56 92 LEU A CA 1
ATOM 742 C C . LEU A 1 92 ? -7.521 4.543 15.078 1.00 85.56 92 LEU A C 1
ATOM 744 O O . LEU A 1 92 ? -8.137 3.588 15.537 1.00 85.56 92 LEU A O 1
ATOM 748 N N . LYS A 1 93 ? -7.068 5.538 15.860 1.00 86.62 93 LYS A N 1
ATOM 749 C CA . LYS A 1 93 ? -7.118 5.518 17.336 1.00 86.62 93 LYS A CA 1
ATOM 750 C C . LYS A 1 93 ? -8.526 5.215 17.867 1.00 86.62 93 LYS A C 1
ATOM 752 O O . LYS A 1 93 ? -8.668 4.335 18.710 1.00 86.62 93 LYS A O 1
ATOM 757 N N . LYS A 1 94 ? -9.561 5.867 17.311 1.00 83.75 94 LYS A N 1
ATOM 758 C CA . LYS A 1 94 ? -10.982 5.666 17.678 1.00 83.75 94 LYS A CA 1
ATOM 759 C C . LYS A 1 94 ? -11.475 4.232 17.424 1.00 83.75 94 LYS A C 1
ATOM 761 O O . LYS A 1 94 ? -12.406 3.776 18.072 1.00 83.75 94 LYS A O 1
ATOM 766 N N . TRP A 1 95 ? -10.836 3.507 16.508 1.00 83.81 95 TRP A N 1
ATOM 767 C CA . TRP A 1 95 ? -11.208 2.149 16.101 1.00 83.81 95 TRP A CA 1
ATOM 768 C C . TRP A 1 95 ? -10.085 1.134 16.348 1.00 83.81 95 TRP A C 1
ATOM 770 O O . TRP A 1 95 ? -10.015 0.109 15.666 1.00 83.81 95 TRP A O 1
ATOM 780 N N . GLY A 1 96 ? -9.193 1.399 17.307 1.00 79.19 96 GLY A N 1
ATOM 781 C CA . GLY A 1 96 ? -8.037 0.540 17.584 1.00 79.19 96 GLY A CA 1
ATOM 782 C C . GLY A 1 96 ? -8.413 -0.895 17.975 1.00 79.19 96 GLY A C 1
ATOM 783 O O . GLY A 1 96 ? -7.663 -1.829 17.706 1.00 79.19 96 GLY A O 1
ATOM 784 N N . SER A 1 97 ? -9.605 -1.102 18.544 1.00 85.44 97 SER A N 1
ATOM 785 C CA . SER A 1 97 ? -10.145 -2.438 18.817 1.00 85.44 97 SER A CA 1
ATOM 786 C C . SER A 1 97 ? -10.575 -3.176 17.543 1.00 85.44 97 SER A C 1
ATOM 788 O O . SER A 1 97 ? -10.391 -4.391 17.479 1.00 85.44 97 SER A O 1
ATOM 790 N N . LYS A 1 98 ? -11.075 -2.460 16.523 1.00 87.44 98 LYS A N 1
ATOM 791 C CA . LYS A 1 98 ? -11.571 -2.998 15.241 1.00 87.44 98 LYS A CA 1
ATOM 792 C C . LYS A 1 98 ? -10.443 -3.312 14.258 1.00 87.44 98 LYS A C 1
ATOM 794 O O . LYS A 1 98 ? -10.524 -4.309 13.539 1.00 87.44 98 LYS A O 1
ATOM 799 N N . TYR A 1 99 ? -9.396 -2.487 14.218 1.00 90.12 99 TYR A N 1
ATOM 800 C CA . TYR A 1 99 ? -8.325 -2.613 13.227 1.00 90.12 99 TYR A CA 1
ATOM 801 C C . TYR A 1 99 ? -6.986 -3.032 13.834 1.00 90.12 99 TYR A C 1
ATOM 803 O O . TYR A 1 99 ? -6.572 -2.552 14.884 1.00 90.12 99 TYR A O 1
ATOM 811 N N . ARG A 1 100 ? -6.261 -3.890 13.116 1.00 92.12 100 ARG A N 1
ATOM 812 C CA . ARG A 1 100 ? -4.864 -4.249 13.371 1.00 92.12 100 ARG A CA 1
ATOM 813 C C . ARG A 1 100 ? -3.977 -3.646 12.287 1.00 92.12 100 ARG A C 1
ATOM 815 O O . ARG A 1 100 ? -4.348 -3.625 11.114 1.00 92.12 100 ARG A O 1
ATOM 822 N N . ILE A 1 101 ? -2.799 -3.172 12.684 1.00 93.44 101 ILE A N 1
ATOM 823 C CA . ILE A 1 101 ? -1.790 -2.626 11.773 1.00 93.44 101 ILE A CA 1
ATOM 824 C C . ILE A 1 101 ? -0.567 -3.538 11.783 1.00 93.44 101 ILE A C 1
ATOM 826 O O . ILE A 1 101 ? -0.030 -3.841 12.846 1.00 93.44 101 ILE A O 1
ATOM 830 N N . GLU A 1 102 ? -0.098 -3.912 10.600 1.00 94.06 102 GLU A N 1
ATOM 831 C CA . GLU A 1 102 ? 1.114 -4.700 10.386 1.00 94.06 102 GLU A CA 1
ATOM 832 C C . GLU A 1 102 ? 2.069 -3.963 9.449 1.00 94.06 102 GLU A C 1
ATOM 834 O O . GLU A 1 102 ? 1.647 -3.239 8.546 1.00 94.06 102 GLU A O 1
ATOM 839 N N . SER A 1 103 ? 3.374 -4.143 9.647 1.00 91.06 103 SER A N 1
ATOM 840 C CA . SER A 1 103 ? 4.376 -3.621 8.716 1.00 91.06 103 SER A CA 1
ATOM 841 C C . SER A 1 103 ? 5.704 -4.362 8.861 1.00 91.06 103 SER A C 1
ATOM 843 O O . SER A 1 103 ? 6.552 -3.989 9.658 1.00 91.06 103 SER A O 1
ATOM 845 N N . ASN A 1 104 ? 5.894 -5.428 8.088 1.00 87.06 104 ASN A N 1
ATOM 846 C CA . ASN A 1 104 ? 7.083 -6.280 8.158 1.00 87.06 104 ASN A CA 1
ATOM 847 C C . ASN A 1 104 ? 7.625 -6.571 6.753 1.00 87.06 104 ASN A C 1
ATOM 849 O O . ASN A 1 104 ? 6.869 -6.585 5.783 1.00 87.06 104 ASN A O 1
ATOM 853 N N . GLY A 1 105 ? 8.932 -6.820 6.629 1.00 85.62 105 GLY A N 1
ATOM 854 C CA . GLY A 1 105 ? 9.556 -7.227 5.362 1.00 85.62 105 GLY A CA 1
ATOM 855 C C . GLY A 1 105 ? 9.364 -6.204 4.236 1.00 85.62 105 GLY A C 1
ATOM 856 O O . GLY A 1 105 ? 9.820 -5.068 4.352 1.00 85.62 105 GLY A O 1
ATOM 857 N N . GLY A 1 106 ? 8.681 -6.598 3.157 1.00 86.00 106 GLY A N 1
ATOM 858 C CA . GLY A 1 106 ? 8.300 -5.715 2.045 1.00 86.00 106 GLY A CA 1
ATOM 859 C C . GLY A 1 106 ? 7.041 -4.875 2.295 1.00 86.00 106 GLY A C 1
ATOM 860 O O . GLY A 1 106 ? 6.729 -4.001 1.498 1.00 86.00 106 GLY A O 1
ATOM 861 N N . VAL A 1 107 ? 6.320 -5.092 3.395 1.00 91.38 107 VAL A N 1
ATOM 862 C CA . VAL A 1 107 ? 5.072 -4.382 3.714 1.00 91.38 107 VAL A CA 1
ATOM 863 C C . VAL A 1 107 ? 5.402 -3.055 4.398 1.00 91.38 107 VAL A C 1
ATOM 865 O O . VAL A 1 107 ? 5.964 -3.035 5.502 1.00 91.38 107 VAL A O 1
ATOM 868 N N . LEU A 1 108 ? 5.065 -1.931 3.766 1.00 91.38 108 LEU A N 1
ATOM 869 C CA . LEU A 1 108 ? 5.205 -0.604 4.372 1.00 91.38 108 LEU A CA 1
ATOM 870 C C . LEU A 1 108 ? 4.123 -0.379 5.428 1.00 91.38 108 LEU A C 1
ATOM 872 O O . LEU A 1 108 ? 4.421 0.101 6.521 1.00 91.38 108 LEU A O 1
ATOM 876 N N . LEU A 1 109 ? 2.885 -0.739 5.098 1.00 94.19 109 LEU A N 1
ATOM 877 C CA . LEU A 1 109 ? 1.737 -0.641 5.987 1.00 94.19 109 LEU A CA 1
ATOM 878 C C . LEU A 1 109 ? 0.648 -1.604 5.519 1.00 94.19 109 LEU A C 1
ATOM 880 O O . LEU A 1 109 ? 0.302 -1.591 4.346 1.00 94.19 109 LEU A O 1
ATOM 884 N N . LYS A 1 110 ? 0.059 -2.379 6.426 1.00 95.38 110 LYS A N 1
ATOM 885 C CA . LYS A 1 110 ? -1.125 -3.205 6.180 1.00 95.38 110 LYS A CA 1
ATOM 886 C C . LYS A 1 110 ? -2.141 -2.965 7.290 1.00 95.38 110 LYS A C 1
ATOM 888 O O . LYS A 1 110 ? -1.801 -3.041 8.466 1.00 95.38 110 LYS A O 1
ATOM 893 N N . ILE A 1 111 ? -3.374 -2.660 6.904 1.00 92.81 111 ILE A N 1
ATOM 894 C CA . ILE A 1 111 ? -4.519 -2.445 7.788 1.00 92.81 111 ILE A CA 1
ATOM 895 C C . ILE A 1 111 ? -5.461 -3.632 7.618 1.00 92.81 111 ILE A C 1
ATOM 897 O O . ILE A 1 111 ? -5.890 -3.948 6.504 1.00 92.81 111 ILE A O 1
ATOM 901 N N . ILE A 1 112 ? -5.779 -4.282 8.730 1.00 91.88 112 ILE A N 1
ATOM 902 C CA . ILE A 1 112 ? -6.621 -5.474 8.802 1.00 91.88 112 ILE A CA 1
ATOM 903 C C . ILE A 1 112 ? -7.800 -5.159 9.710 1.00 91.88 112 ILE A C 1
ATOM 905 O O . ILE A 1 112 ? -7.608 -4.672 10.819 1.00 91.88 112 ILE A O 1
ATOM 909 N N . GLU A 1 113 ? -9.014 -5.448 9.264 1.00 90.12 113 GLU A N 1
ATOM 910 C CA . GLU A 1 113 ? -10.190 -5.456 10.131 1.00 90.12 113 GLU A CA 1
ATOM 911 C C . GLU A 1 113 ? -10.278 -6.830 10.800 1.00 90.12 113 GLU A C 1
ATOM 913 O O . GLU A 1 113 ? -10.245 -7.865 10.123 1.00 90.12 113 GLU A O 1
ATOM 918 N N . LYS A 1 114 ? -10.344 -6.858 12.135 1.00 88.12 114 LYS A N 1
ATOM 919 C CA . LYS A 1 114 ? -10.415 -8.118 12.883 1.00 88.12 114 LYS A CA 1
ATOM 920 C C . LYS A 1 114 ? -11.661 -8.898 12.451 1.00 88.12 114 LYS A C 1
ATOM 922 O O . LYS A 1 114 ? -12.747 -8.336 12.365 1.00 88.12 114 LYS A O 1
ATOM 927 N N . GLY A 1 115 ? -11.477 -10.172 12.112 1.00 88.19 115 GLY A N 1
ATOM 928 C CA . GLY A 1 115 ? -12.539 -11.042 11.593 1.00 88.19 115 GLY A CA 1
ATOM 929 C C . GLY A 1 115 ? -12.917 -10.838 10.117 1.00 88.19 115 GLY A C 1
ATOM 930 O O . GLY A 1 115 ? -13.637 -11.671 9.583 1.00 88.19 115 GLY A O 1
ATOM 931 N N . LYS A 1 116 ? -12.432 -9.790 9.426 1.00 87.44 116 LYS A N 1
ATOM 932 C CA . LYS A 1 116 ? -12.749 -9.539 7.997 1.00 87.44 116 LYS A CA 1
ATOM 933 C C . LYS A 1 116 ? -11.538 -9.477 7.063 1.00 87.44 116 LYS A C 1
ATOM 935 O O . LYS A 1 116 ? -11.707 -9.390 5.849 1.00 87.44 116 LYS A O 1
ATOM 940 N N . GLY A 1 117 ? -10.322 -9.515 7.606 1.00 90.12 117 GLY A N 1
ATOM 941 C CA . GLY A 1 117 ? -9.090 -9.593 6.821 1.00 90.12 117 GLY A CA 1
ATOM 942 C C . GLY A 1 117 ? -8.556 -8.237 6.351 1.00 90.12 117 GLY A C 1
ATOM 943 O O . GLY A 1 117 ? -8.830 -7.190 6.946 1.00 90.12 117 GLY A O 1
ATOM 944 N N . ARG A 1 118 ? -7.708 -8.259 5.313 1.00 91.38 118 ARG A N 1
ATOM 945 C CA . ARG A 1 118 ? -7.017 -7.065 4.799 1.00 91.38 118 ARG A CA 1
ATOM 946 C C . ARG A 1 118 ? -8.028 -6.064 4.252 1.00 91.38 118 ARG A C 1
ATOM 948 O O . ARG A 1 118 ? -8.831 -6.391 3.388 1.00 91.38 118 ARG A O 1
ATOM 955 N N . VAL A 1 119 ? -7.919 -4.821 4.701 1.00 90.31 119 VAL A N 1
ATOM 956 C CA . VAL A 1 119 ? -8.670 -3.696 4.137 1.00 90.31 119 VAL A CA 1
ATOM 957 C C . VAL A 1 119 ? -7.813 -2.915 3.152 1.00 90.31 119 VAL A C 1
ATOM 959 O O . VAL A 1 119 ? -8.296 -2.514 2.094 1.00 90.31 119 VAL A O 1
ATOM 962 N N . PHE A 1 120 ? -6.540 -2.721 3.498 1.00 91.50 120 PHE A N 1
ATOM 963 C CA . PHE A 1 120 ? -5.581 -1.994 2.682 1.00 91.50 120 PHE A CA 1
ATOM 964 C C . PHE A 1 120 ? -4.150 -2.429 2.996 1.00 91.50 120 PHE A C 1
ATOM 966 O O . PHE A 1 120 ? -3.828 -2.684 4.157 1.00 91.50 120 PHE A O 1
ATOM 973 N N . SER A 1 121 ? -3.274 -2.471 1.997 1.00 94.00 121 SER A N 1
ATOM 974 C CA . SER A 1 121 ? -1.829 -2.556 2.222 1.00 94.00 121 SER A CA 1
ATOM 975 C C . SER A 1 121 ? -1.035 -1.777 1.189 1.00 94.00 121 SER A C 1
ATOM 977 O O . SER A 1 121 ? -1.469 -1.649 0.053 1.00 94.00 121 SER A O 1
ATOM 979 N N . ILE A 1 122 ? 0.129 -1.272 1.592 1.00 93.31 122 ILE A N 1
ATOM 980 C CA . ILE A 1 122 ? 1.164 -0.722 0.719 1.00 93.31 122 ILE A CA 1
ATOM 981 C C . ILE A 1 122 ? 2.376 -1.632 0.841 1.00 93.31 122 ILE A C 1
ATOM 983 O O . ILE A 1 122 ? 2.930 -1.795 1.932 1.00 93.31 122 ILE A O 1
ATOM 987 N N . ASP A 1 123 ? 2.797 -2.179 -0.288 1.00 93.00 123 ASP A N 1
ATOM 988 C CA . ASP A 1 123 ? 3.778 -3.244 -0.374 1.00 93.00 123 ASP A CA 1
ATOM 989 C C . ASP A 1 123 ? 4.887 -2.888 -1.375 1.00 93.00 123 ASP A C 1
ATOM 991 O O . ASP A 1 123 ? 4.697 -2.171 -2.363 1.00 93.00 123 ASP A O 1
ATOM 995 N N . PHE A 1 124 ? 6.082 -3.399 -1.097 1.00 91.56 124 PHE A N 1
ATOM 996 C CA . PHE A 1 124 ? 7.276 -3.274 -1.915 1.00 91.56 124 PHE A CA 1
ATOM 997 C C . PHE A 1 124 ? 7.944 -4.639 -2.043 1.00 91.56 124 PHE A C 1
ATOM 999 O O . PHE A 1 124 ? 8.705 -5.076 -1.178 1.00 91.56 124 PHE A O 1
ATOM 1006 N N . HIS A 1 125 ? 7.670 -5.319 -3.152 1.00 90.31 125 HIS A N 1
ATOM 1007 C C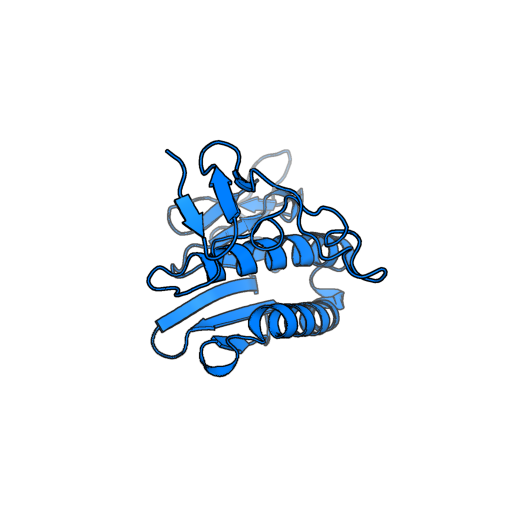A . HIS A 1 125 ? 8.321 -6.578 -3.495 1.00 90.31 125 HIS A CA 1
ATOM 1008 C C . HIS A 1 125 ? 8.416 -6.754 -5.008 1.00 90.31 125 HIS A C 1
ATOM 1010 O O . HIS A 1 125 ? 7.861 -5.973 -5.786 1.00 90.31 125 HIS A O 1
ATOM 1016 N N . ARG A 1 126 ? 9.195 -7.752 -5.437 1.00 91.06 126 ARG A N 1
ATOM 1017 C CA . ARG A 1 126 ? 9.317 -8.110 -6.854 1.00 91.06 126 ARG A CA 1
ATOM 1018 C C . ARG A 1 126 ? 7.960 -8.575 -7.379 1.00 91.06 126 ARG A C 1
ATOM 1020 O O . ARG A 1 126 ? 7.232 -9.267 -6.672 1.00 91.06 126 ARG A O 1
ATOM 1027 N N . LEU A 1 127 ? 7.660 -8.216 -8.623 1.00 89.56 127 LEU A N 1
ATOM 1028 C CA . LEU A 1 127 ? 6.476 -8.673 -9.347 1.00 89.56 127 LEU A CA 1
ATOM 1029 C C . LEU A 1 127 ? 6.943 -9.459 -10.586 1.00 89.56 127 LEU A C 1
ATOM 1031 O O . LEU A 1 127 ? 7.067 -8.884 -11.676 1.00 89.56 127 LEU A O 1
ATOM 1035 N N . PRO A 1 128 ? 7.313 -10.744 -10.415 1.00 85.56 128 PRO A N 1
ATOM 1036 C CA . PRO A 1 128 ? 7.807 -11.566 -11.513 1.00 85.56 128 PRO A CA 1
ATOM 1037 C C . PRO A 1 128 ? 6.716 -11.768 -12.570 1.00 85.56 128 PRO A C 1
ATOM 1039 O O . PRO A 1 128 ? 5.524 -11.755 -12.273 1.00 85.56 128 PRO A O 1
ATOM 1042 N N . GLY A 1 129 ? 7.124 -11.910 -13.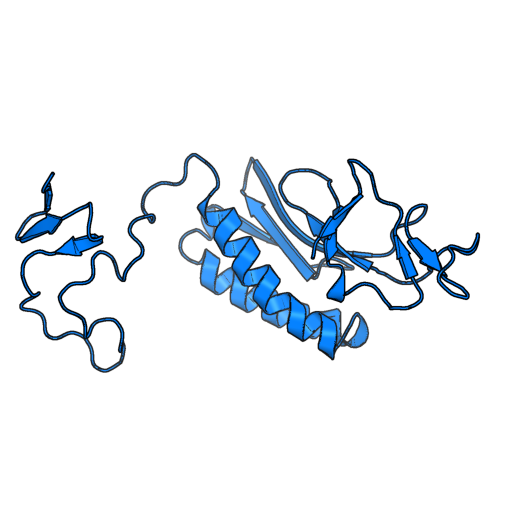830 1.00 88.31 129 GLY A N 1
ATOM 1043 C CA . GLY A 1 129 ? 6.199 -12.154 -14.947 1.00 88.31 129 GLY A CA 1
ATOM 1044 C C . GLY A 1 129 ? 5.373 -10.946 -15.414 1.00 88.31 129 GLY A C 1
ATOM 1045 O O . GLY A 1 129 ? 4.704 -11.040 -16.443 1.00 88.31 129 GLY A O 1
ATOM 1046 N N . ILE A 1 130 ? 5.446 -9.799 -14.727 1.00 92.44 130 ILE A N 1
ATOM 1047 C CA . ILE A 1 130 ? 4.743 -8.572 -15.147 1.00 92.44 130 ILE A CA 1
ATOM 1048 C C . ILE A 1 130 ? 5.667 -7.373 -15.341 1.00 92.44 130 ILE A C 1
ATOM 1050 O O . ILE A 1 130 ? 5.368 -6.523 -16.178 1.00 92.44 130 ILE A O 1
ATOM 1054 N N . ALA A 1 131 ? 6.798 -7.311 -14.634 1.00 93.31 131 ALA A N 1
ATOM 1055 C CA . ALA A 1 131 ? 7.743 -6.206 -14.732 1.00 93.31 131 ALA A CA 1
ATOM 1056 C C . ALA A 1 131 ? 8.968 -6.549 -15.588 1.00 93.31 131 ALA A C 1
ATOM 1058 O O . ALA A 1 131 ? 9.694 -7.506 -15.312 1.00 93.31 131 ALA A O 1
ATOM 1059 N N . TYR A 1 132 ? 9.233 -5.730 -16.604 1.00 94.31 132 TYR A N 1
ATOM 1060 C CA . TYR A 1 132 ? 10.294 -5.944 -17.589 1.00 94.31 132 TYR A CA 1
ATOM 1061 C C . TYR A 1 132 ? 11.111 -4.677 -17.808 1.00 94.31 132 TYR A C 1
ATOM 1063 O O . TYR A 1 132 ? 10.593 -3.571 -17.684 1.00 94.31 132 TYR A O 1
ATOM 1071 N N . ILE A 1 133 ? 12.379 -4.820 -18.182 1.00 94.12 133 ILE A N 1
ATOM 1072 C CA . ILE A 1 133 ? 13.208 -3.677 -18.575 1.00 94.12 133 ILE A CA 1
ATOM 1073 C C . ILE A 1 133 ? 12.753 -3.172 -19.952 1.00 94.12 133 ILE A C 1
ATOM 1075 O O . ILE A 1 133 ? 12.452 -3.970 -20.845 1.00 94.12 133 ILE A O 1
ATOM 1079 N N . LYS A 1 134 ? 12.710 -1.851 -20.126 1.00 93.06 134 LYS A N 1
ATOM 1080 C CA . LYS A 1 134 ? 12.503 -1.165 -21.405 1.00 93.06 134 LYS A CA 1
ATOM 1081 C C . LYS A 1 134 ? 13.839 -0.787 -22.038 1.00 93.06 134 LYS A C 1
ATOM 1083 O O . LYS A 1 134 ? 14.741 -0.327 -21.341 1.00 93.06 134 LYS A O 1
ATOM 1088 N N . LYS A 1 135 ? 13.927 -0.901 -23.364 1.00 88.56 135 LYS A N 1
ATOM 1089 C CA . LYS A 1 135 ? 15.003 -0.326 -24.184 1.00 88.56 135 LYS A CA 1
ATOM 1090 C C . LYS A 1 135 ? 14.357 0.391 -25.372 1.00 88.56 135 LYS A C 1
ATOM 1092 O O . LYS A 1 135 ? 13.501 -0.197 -26.026 1.00 88.56 135 LYS A O 1
ATOM 1097 N N . TYR A 1 136 ? 14.713 1.657 -25.603 1.00 87.31 136 TYR A N 1
ATOM 1098 C CA . TYR A 1 136 ? 14.124 2.500 -26.662 1.00 87.31 136 TYR A CA 1
ATOM 1099 C C . TYR A 1 136 ? 12.583 2.496 -26.662 1.00 87.31 136 TYR A C 1
ATOM 1101 O O . TYR A 1 136 ? 11.939 2.248 -27.675 1.00 87.31 136 TYR A O 1
ATOM 1109 N N . GLY A 1 137 ? 11.975 2.651 -25.481 1.00 82.12 137 GLY A N 1
ATOM 1110 C CA . GLY A 1 137 ? 10.515 2.641 -25.312 1.00 82.12 137 GLY A CA 1
ATOM 1111 C C . GLY A 1 137 ? 9.844 1.262 -25.410 1.00 82.12 137 GLY A C 1
ATOM 1112 O O . GLY A 1 137 ? 8.717 1.107 -24.944 1.00 82.12 137 GLY A O 1
ATOM 1113 N N . LYS A 1 138 ? 10.532 0.233 -25.919 1.00 86.44 138 LYS A N 1
ATOM 1114 C CA . LYS A 1 138 ? 9.979 -1.114 -26.114 1.00 86.44 138 LYS A CA 1
ATOM 1115 C C . LYS A 1 138 ? 10.301 -2.046 -24.945 1.00 86.44 138 LYS A C 1
ATOM 1117 O O . LYS A 1 138 ? 11.370 -1.971 -24.334 1.00 86.44 138 LYS A O 1
ATOM 1122 N N . LYS A 1 139 ? 9.365 -2.950 -24.633 1.00 88.75 139 LYS A N 1
ATOM 1123 C CA . LYS A 1 139 ? 9.553 -4.029 -23.649 1.00 88.75 139 LYS A CA 1
ATOM 1124 C C . LYS A 1 139 ? 10.642 -4.993 -24.132 1.00 88.75 139 LYS A C 1
ATOM 1126 O O . LYS A 1 139 ? 10.614 -5.436 -25.274 1.00 88.75 139 LYS A O 1
ATOM 1131 N N . THR A 1 140 ? 11.541 -5.384 -23.232 1.00 91.81 140 THR A N 1
ATOM 1132 C CA . THR A 1 140 ? 12.509 -6.467 -23.467 1.00 91.81 140 THR A CA 1
ATOM 1133 C C . THR A 1 140 ? 12.055 -7.782 -22.819 1.00 91.81 140 THR A C 1
ATOM 1135 O O . THR A 1 140 ? 11.122 -7.809 -22.012 1.00 91.81 140 THR A O 1
ATOM 1138 N N . LYS A 1 141 ? 12.744 -8.890 -23.129 1.00 91.00 141 LYS A N 1
ATOM 1139 C CA . LYS A 1 141 ? 12.551 -10.182 -22.441 1.00 91.00 141 LYS A CA 1
ATOM 1140 C C . LYS A 1 141 ? 13.112 -10.185 -21.007 1.00 91.00 141 LYS A C 1
ATOM 1142 O O . LYS A 1 141 ? 12.737 -11.041 -20.211 1.00 91.00 141 LYS A O 1
ATOM 1147 N N . LYS A 1 142 ? 13.979 -9.226 -20.654 1.00 92.62 142 LYS A N 1
ATOM 1148 C CA . LYS A 1 142 ? 14.645 -9.168 -19.346 1.00 92.62 142 LYS A CA 1
ATOM 1149 C C . LYS A 1 142 ? 13.675 -8.701 -18.261 1.00 92.62 142 LYS A C 1
ATOM 1151 O O . LYS A 1 142 ? 13.135 -7.596 -18.340 1.00 92.62 142 LYS A O 1
ATOM 1156 N N . GLN A 1 143 ? 13.477 -9.531 -17.237 1.00 93.00 143 GLN A N 1
ATOM 1157 C CA . GLN A 1 143 ? 12.641 -9.181 -16.089 1.00 93.00 143 GLN A CA 1
ATOM 1158 C C . GLN A 1 143 ? 13.310 -8.127 -15.203 1.00 93.00 143 GLN A C 1
ATOM 1160 O O . GLN A 1 143 ? 14.536 -8.067 -15.073 1.00 93.00 143 GLN A O 1
ATOM 1165 N N . TYR A 1 144 ? 12.487 -7.290 -14.581 1.00 93.31 144 TYR A N 1
ATOM 1166 C CA . TYR A 1 144 ? 12.952 -6.319 -13.606 1.00 93.31 144 TYR A CA 1
ATOM 1167 C C . TYR A 1 144 ? 13.207 -6.995 -12.254 1.00 93.31 144 TYR A C 1
ATOM 1169 O O . TYR A 1 144 ? 12.338 -7.661 -11.698 1.00 93.31 144 TYR A O 1
ATOM 1177 N N . SER A 1 145 ? 14.410 -6.810 -11.710 1.00 89.44 145 SER A N 1
ATOM 1178 C CA . SER A 1 145 ? 14.897 -7.542 -10.536 1.00 89.44 145 SER A CA 1
ATOM 1179 C C . SER A 1 145 ? 14.762 -6.783 -9.213 1.00 89.44 145 SER A C 1
ATOM 1181 O O . SER A 1 145 ? 15.254 -7.256 -8.190 1.00 89.44 145 SER A O 1
ATOM 1183 N N . LYS A 1 146 ? 14.130 -5.609 -9.170 1.00 89.69 146 LYS A N 1
ATOM 1184 C CA . LYS A 1 146 ? 13.900 -4.880 -7.908 1.00 89.69 146 LYS A CA 1
ATOM 1185 C C . LYS A 1 146 ? 12.417 -4.869 -7.555 1.00 89.69 146 LYS A C 1
ATOM 1187 O O . LYS A 1 146 ? 11.569 -5.234 -8.366 1.00 89.69 146 LYS A O 1
ATOM 1192 N N . GLY A 1 147 ? 12.122 -4.476 -6.320 1.00 89.06 147 GLY A N 1
ATOM 1193 C CA . GLY A 1 147 ? 10.746 -4.310 -5.876 1.00 89.06 147 GLY A CA 1
ATOM 1194 C C . GLY A 1 147 ? 10.025 -3.203 -6.641 1.00 89.06 147 GLY A C 1
ATOM 1195 O O . GLY A 1 147 ? 10.650 -2.252 -7.119 1.00 89.06 147 GLY A O 1
ATOM 1196 N N . ILE A 1 148 ? 8.708 -3.343 -6.741 1.00 91.06 148 ILE A N 1
ATOM 1197 C CA . ILE A 1 148 ? 7.804 -2.329 -7.272 1.00 91.06 148 ILE A CA 1
ATOM 1198 C C . ILE A 1 148 ? 6.820 -1.973 -6.174 1.00 91.06 148 ILE A C 1
ATOM 1200 O O . ILE A 1 148 ? 6.246 -2.850 -5.528 1.00 91.06 148 ILE A O 1
ATOM 1204 N N . TRP A 1 149 ? 6.648 -0.674 -5.970 1.00 91.56 149 TRP A N 1
ATOM 1205 C CA . TRP A 1 149 ? 5.658 -0.150 -5.049 1.00 91.56 149 TRP A CA 1
ATOM 1206 C C . TRP A 1 149 ? 4.264 -0.352 -5.610 1.00 91.56 149 TRP A C 1
ATOM 1208 O O . TRP A 1 149 ? 3.979 0.013 -6.751 1.00 91.56 149 TRP A O 1
ATOM 1218 N N . HIS A 1 150 ? 3.406 -0.935 -4.795 1.00 92.56 150 HIS A N 1
ATOM 1219 C CA . HIS A 1 150 ? 2.018 -1.159 -5.140 1.00 92.56 150 HIS A CA 1
ATOM 1220 C C . HIS A 1 150 ? 1.181 -1.212 -3.868 1.00 92.56 150 HIS A C 1
ATOM 1222 O O . HIS A 1 150 ? 1.707 -1.280 -2.756 1.00 92.56 150 HIS A O 1
ATOM 1228 N N . TYR A 1 151 ? -0.130 -1.146 -4.031 1.00 92.62 151 TYR A N 1
ATOM 1229 C CA . TYR A 1 151 ? -1.060 -1.272 -2.926 1.00 92.62 151 TYR A CA 1
ATOM 1230 C C . TYR A 1 151 ? -2.195 -2.227 -3.275 1.00 92.62 151 TYR A C 1
ATOM 1232 O O . TYR A 1 151 ? -2.477 -2.486 -4.448 1.00 92.62 151 TYR A O 1
ATOM 1240 N N . HIS A 1 152 ? -2.838 -2.741 -2.235 1.00 90.75 152 HIS A N 1
ATOM 1241 C CA . HIS A 1 152 ? -3.983 -3.640 -2.316 1.00 90.75 152 HIS A CA 1
ATOM 1242 C C . HIS A 1 152 ? -5.124 -3.083 -1.483 1.00 90.75 152 HIS A C 1
ATOM 1244 O O . HIS A 1 152 ? -4.897 -2.420 -0.471 1.00 90.75 152 HIS A O 1
ATOM 1250 N N . PHE A 1 153 ? -6.351 -3.403 -1.878 1.00 88.88 153 PHE A N 1
ATOM 1251 C CA . PHE A 1 153 ? -7.522 -3.263 -1.015 1.00 88.88 153 PHE A CA 1
ATOM 1252 C C . PHE A 1 153 ? -7.896 -4.648 -0.460 1.00 88.88 153 PHE A C 1
ATOM 1254 O O . PHE A 1 153 ? -7.017 -5.425 -0.075 1.00 88.88 153 PHE A O 1
ATOM 1261 N N . LYS A 1 154 ? -9.192 -4.983 -0.426 1.00 86.38 154 LYS A N 1
ATOM 1262 C CA . LYS A 1 154 ? -9.658 -6.327 -0.063 1.00 86.38 154 LYS A CA 1
ATOM 1263 C C . LYS A 1 154 ? -9.249 -7.381 -1.096 1.00 86.38 154 LYS A C 1
ATOM 1265 O O . LYS A 1 154 ? -8.827 -8.461 -0.708 1.00 86.38 154 LYS A O 1
ATOM 1270 N N . SER A 1 155 ? -9.327 -7.066 -2.391 1.00 84.81 155 SER A N 1
ATOM 1271 C CA . SER A 1 155 ? -8.870 -7.981 -3.444 1.00 84.81 155 SER A CA 1
ATOM 1272 C C . SER A 1 155 ? -7.343 -8.089 -3.476 1.00 84.81 155 SER A C 1
ATOM 1274 O O . SER A 1 155 ? -6.643 -7.179 -3.034 1.00 84.81 155 SER A O 1
ATOM 1276 N N . ASP A 1 156 ? -6.828 -9.172 -4.061 1.00 87.75 156 ASP A N 1
ATOM 127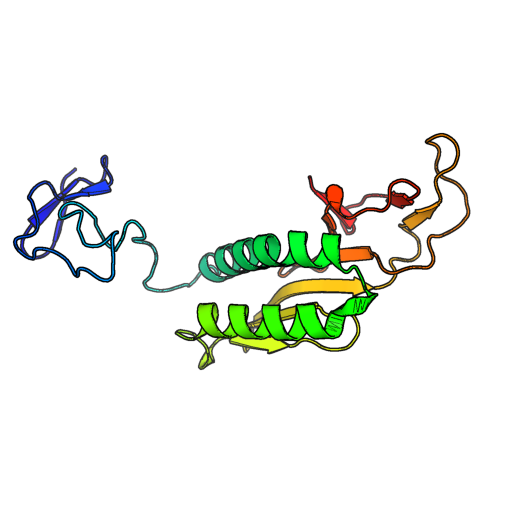7 C CA . ASP A 1 156 ? -5.397 -9.359 -4.369 1.00 87.75 156 ASP A CA 1
ATOM 1278 C C . ASP A 1 156 ? -4.962 -8.655 -5.670 1.00 87.75 156 ASP A C 1
ATOM 1280 O O . ASP A 1 156 ? -3.967 -9.009 -6.313 1.00 87.75 156 ASP A O 1
ATOM 1284 N N . THR A 1 157 ? -5.737 -7.660 -6.107 1.00 89.50 157 THR A N 1
ATOM 1285 C CA . THR A 1 157 ? -5.370 -6.823 -7.246 1.00 89.50 157 THR A CA 1
ATOM 1286 C C . THR A 1 157 ? -4.248 -5.881 -6.832 1.00 89.50 157 THR A C 1
ATOM 1288 O O . THR A 1 157 ? -4.409 -5.070 -5.924 1.00 89.50 157 THR A O 1
ATOM 1291 N N . HIS A 1 158 ? -3.138 -5.940 -7.559 1.00 92.44 158 HIS A N 1
ATOM 1292 C CA . HIS A 1 158 ? -1.993 -5.069 -7.362 1.00 92.44 158 HIS A CA 1
ATOM 1293 C C . HIS A 1 158 ? -2.230 -3.762 -8.114 1.00 92.44 158 HIS A C 1
ATOM 1295 O O . HIS A 1 158 ? -2.229 -3.741 -9.349 1.00 92.44 158 HIS A O 1
ATOM 1301 N N . TYR A 1 159 ? -2.407 -2.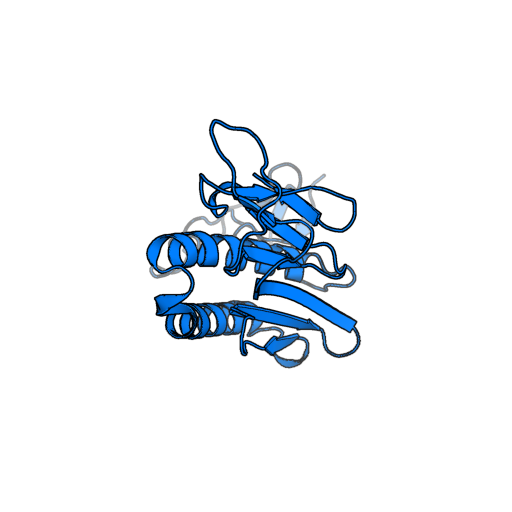673 -7.377 1.00 92.44 159 TYR A N 1
ATOM 1302 C CA . TYR A 1 159 ? -2.490 -1.334 -7.941 1.00 92.44 159 TYR A CA 1
ATOM 1303 C C . TYR A 1 159 ? -1.108 -0.683 -7.894 1.00 92.44 159 TYR A C 1
ATOM 1305 O O . TYR A 1 159 ? -0.568 -0.398 -6.826 1.00 92.44 159 TYR A O 1
ATOM 1313 N N . ILE A 1 160 ? -0.511 -0.491 -9.065 1.00 92.06 160 ILE A N 1
ATOM 1314 C CA . ILE A 1 160 ? 0.844 0.026 -9.247 1.00 92.06 160 ILE A CA 1
ATOM 1315 C C . ILE A 1 160 ? 0.737 1.498 -9.631 1.00 92.06 160 ILE A C 1
ATOM 1317 O O . ILE A 1 160 ? 0.153 1.828 -10.660 1.00 92.06 160 ILE A O 1
ATOM 1321 N N . ILE A 1 161 ? 1.313 2.384 -8.822 1.00 88.69 161 ILE A N 1
ATOM 1322 C CA . ILE A 1 161 ? 1.281 3.827 -9.085 1.00 88.69 161 ILE A CA 1
ATOM 1323 C C . ILE A 1 161 ? 2.276 4.148 -10.199 1.00 88.69 161 ILE A C 1
ATOM 1325 O O . ILE A 1 161 ? 3.477 3.937 -10.022 1.00 88.69 161 ILE A O 1
ATOM 1329 N N . ALA A 1 162 ? 1.788 4.684 -11.317 1.00 86.94 162 ALA A N 1
ATOM 1330 C CA . ALA A 1 162 ? 2.567 4.976 -12.516 1.00 86.94 162 ALA A CA 1
ATOM 1331 C C . ALA A 1 162 ? 3.779 5.871 -12.224 1.00 86.94 162 ALA A C 1
ATOM 1333 O O . ALA A 1 162 ? 4.888 5.579 -12.665 1.00 86.94 162 ALA A O 1
ATOM 1334 N N . GLU A 1 163 ? 3.585 6.894 -11.391 1.00 86.62 163 GLU A N 1
ATOM 1335 C CA . GLU A 1 163 ? 4.619 7.839 -10.946 1.00 86.62 163 GLU A CA 1
ATOM 1336 C C . GLU A 1 163 ? 5.784 7.170 -10.196 1.00 86.62 163 GLU A C 1
ATOM 1338 O O . GLU A 1 163 ? 6.885 7.715 -10.130 1.00 86.62 163 GLU A O 1
ATOM 1343 N N . LEU A 1 164 ? 5.544 5.998 -9.598 1.00 86.94 164 LEU A N 1
ATOM 1344 C CA . LEU A 1 164 ? 6.534 5.245 -8.826 1.00 86.94 164 LEU A CA 1
ATOM 1345 C C . LEU A 1 164 ? 7.204 4.138 -9.652 1.00 86.94 164 LEU A C 1
ATOM 1347 O O . LEU A 1 164 ? 8.115 3.467 -9.154 1.00 86.94 164 LEU A O 1
ATOM 1351 N N . ILE A 1 165 ? 6.778 3.934 -10.903 1.00 89.62 165 ILE A N 1
ATOM 1352 C CA . ILE A 1 165 ? 7.410 2.989 -11.823 1.00 89.62 165 ILE A CA 1
ATOM 1353 C C . ILE A 1 165 ? 8.717 3.615 -12.332 1.00 89.62 165 ILE A C 1
ATOM 1355 O O . ILE A 1 165 ? 8.703 4.720 -12.879 1.00 89.62 165 ILE A O 1
ATOM 1359 N N . PRO A 1 166 ? 9.868 2.926 -12.215 1.00 89.31 166 PRO A N 1
ATOM 1360 C CA . PRO A 1 166 ? 11.109 3.415 -12.802 1.00 89.31 166 PRO A CA 1
ATOM 1361 C C . PRO A 1 166 ? 10.962 3.628 -14.315 1.00 89.31 166 PRO A C 1
ATOM 1363 O O . PRO A 1 166 ? 10.402 2.784 -15.014 1.00 89.31 166 PRO A O 1
ATOM 1366 N N . LYS A 1 167 ? 11.512 4.727 -14.848 1.00 90.12 167 LYS A N 1
ATOM 1367 C CA . LYS A 1 167 ? 11.350 5.117 -16.266 1.00 90.12 167 LYS A CA 1
ATOM 1368 C C . LYS A 1 167 ? 11.738 4.011 -17.259 1.00 90.12 167 LYS A C 1
ATOM 1370 O O . LYS A 1 167 ? 11.126 3.868 -18.315 1.00 90.12 167 LYS A O 1
ATOM 1375 N N . ASN A 1 168 ? 12.729 3.196 -16.907 1.00 92.06 168 ASN A N 1
ATOM 1376 C CA . ASN A 1 168 ? 13.215 2.077 -17.712 1.00 92.06 168 ASN A CA 1
ATOM 1377 C C . ASN A 1 168 ? 12.445 0.762 -17.484 1.00 92.06 168 ASN A C 1
ATOM 1379 O O . ASN A 1 168 ? 12.957 -0.299 -17.836 1.00 92.06 168 ASN A O 1
ATOM 1383 N N . VAL A 1 169 ? 11.247 0.796 -16.892 1.00 93.38 169 VAL A N 1
ATOM 1384 C CA . VAL A 1 169 ? 10.440 -0.396 -16.597 1.00 93.38 169 VAL A CA 1
ATOM 1385 C C . VAL A 1 169 ? 9.109 -0.366 -17.351 1.00 93.38 169 VAL A C 1
ATOM 1387 O O . VAL A 1 169 ? 8.419 0.650 -17.450 1.00 93.38 169 VAL A O 1
ATOM 1390 N N . PHE A 1 170 ? 8.756 -1.513 -17.923 1.00 92.94 170 PHE A N 1
ATOM 1391 C CA . PHE A 1 170 ? 7.459 -1.832 -18.503 1.00 92.94 170 PHE A CA 1
ATOM 1392 C C . PHE A 1 170 ? 6.688 -2.728 -17.544 1.00 92.94 170 PHE A C 1
ATOM 1394 O O . PHE A 1 170 ? 7.229 -3.726 -17.068 1.00 92.94 170 PHE A O 1
ATOM 1401 N N . ILE A 1 171 ? 5.419 -2.401 -17.319 1.00 93.38 171 ILE A N 1
ATOM 1402 C CA . ILE A 1 171 ? 4.494 -3.201 -16.521 1.00 93.38 171 ILE A CA 1
ATOM 1403 C C . ILE A 1 171 ? 3.423 -3.768 -17.449 1.00 93.38 171 ILE A C 1
ATOM 1405 O O . ILE A 1 171 ? 2.714 -3.015 -18.111 1.00 93.38 171 ILE A O 1
ATOM 1409 N N . LYS A 1 172 ? 3.303 -5.097 -17.494 1.00 92.12 172 LYS A N 1
ATOM 1410 C CA . LYS A 1 172 ? 2.195 -5.789 -18.159 1.00 92.12 172 LYS A CA 1
ATOM 1411 C C . LYS A 1 172 ? 0.961 -5.724 -17.254 1.00 92.12 172 LYS A C 1
ATOM 1413 O O . LYS A 1 172 ? 0.990 -6.257 -16.146 1.00 92.12 172 LYS A O 1
ATOM 1418 N N . THR A 1 173 ? -0.108 -5.086 -17.719 1.00 91.06 173 THR A N 1
ATOM 1419 C CA . THR A 1 173 ? -1.380 -4.986 -16.989 1.00 91.06 173 THR A CA 1
ATOM 1420 C C . THR A 1 173 ? -2.266 -6.215 -17.205 1.00 91.06 173 THR A C 1
ATOM 1422 O O . THR A 1 173 ? -2.106 -6.963 -18.169 1.00 91.06 173 THR A O 1
ATOM 1425 N N . SER A 1 174 ? -3.178 -6.462 -16.264 1.00 89.94 174 SER A N 1
ATOM 1426 C CA . SER A 1 174 ? -4.221 -7.497 -16.319 1.00 89.94 174 SER A CA 1
ATOM 1427 C C . SER A 1 174 ? -5.294 -7.224 -15.252 1.00 89.94 174 SER A C 1
ATOM 1429 O O . SER A 1 174 ? -5.200 -6.249 -14.506 1.00 89.94 174 SER A O 1
ATOM 1431 N N . SER A 1 175 ? -6.273 -8.119 -15.097 1.00 87.31 175 SER A N 1
ATOM 1432 C CA . SER A 1 175 ? -7.243 -8.060 -13.991 1.00 87.31 175 SER A CA 1
ATOM 1433 C C . SER A 1 175 ? -6.586 -8.062 -12.600 1.00 87.31 175 SER A C 1
ATOM 1435 O O . SER A 1 175 ? -7.088 -7.405 -11.686 1.00 87.31 175 SER A O 1
ATOM 1437 N N . LYS A 1 176 ? -5.438 -8.742 -12.448 1.00 89.06 176 LYS A N 1
ATOM 1438 C CA . LYS A 1 176 ? -4.666 -8.820 -11.195 1.00 89.06 176 LYS A CA 1
ATOM 1439 C C . LYS A 1 176 ? -3.630 -7.704 -11.028 1.00 89.06 176 LYS A C 1
ATOM 1441 O O . LYS A 1 176 ? -3.199 -7.472 -9.904 1.00 89.06 176 LYS A O 1
ATOM 1446 N N . TYR A 1 177 ? -3.250 -7.005 -12.100 1.00 91.94 177 TYR A N 1
ATOM 1447 C CA . TYR A 1 177 ? -2.203 -5.973 -12.085 1.00 91.94 177 TYR A CA 1
ATOM 1448 C C . TYR A 1 177 ? -2.675 -4.726 -12.830 1.00 91.94 177 TYR A C 1
ATOM 1450 O O . TYR A 1 177 ? -2.729 -4.713 -14.060 1.00 91.94 177 TYR A O 1
ATOM 1458 N N . LYS A 1 178 ? -3.000 -3.668 -12.091 1.00 90.81 178 LYS A N 1
ATOM 1459 C CA . LYS A 1 178 ? -3.523 -2.416 -12.644 1.00 90.81 178 LYS A CA 1
ATOM 1460 C C . LYS A 1 178 ? -2.516 -1.300 -12.424 1.00 90.81 178 LYS A C 1
ATOM 1462 O O . LYS A 1 178 ? -2.070 -1.092 -11.301 1.00 90.81 178 LYS A O 1
ATOM 1467 N N . VAL A 1 179 ? -2.165 -0.583 -13.485 1.00 88.94 179 VAL A N 1
ATOM 1468 C CA . VAL A 1 179 ? -1.399 0.662 -13.366 1.00 88.94 179 VAL A CA 1
ATOM 1469 C C . VAL A 1 179 ? -2.392 1.801 -13.163 1.00 88.94 179 VAL A C 1
ATOM 1471 O O . VAL A 1 179 ? -3.369 1.894 -13.902 1.00 88.94 179 VAL A O 1
ATOM 1474 N N . VAL A 1 1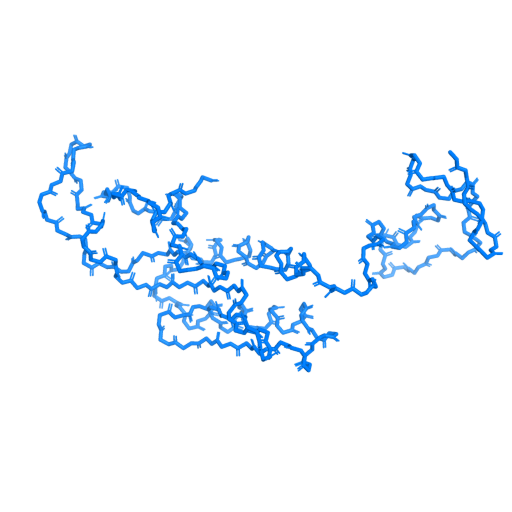80 ? -2.157 2.623 -12.146 1.00 86.69 180 VAL A N 1
ATOM 1475 C CA . VAL A 1 180 ? -2.987 3.779 -11.786 1.00 86.69 180 VAL A CA 1
ATOM 1476 C C . VAL A 1 180 ? -2.156 5.053 -11.864 1.00 86.69 180 VAL A C 1
ATOM 1478 O O . VAL A 1 180 ? -0.967 5.020 -11.542 1.00 86.69 180 VAL A O 1
ATOM 1481 N N . TRP A 1 181 ? -2.776 6.144 -12.302 1.00 78.50 181 TRP A N 1
ATOM 1482 C CA . TRP A 1 181 ? -2.142 7.450 -12.477 1.00 78.50 181 TRP A CA 1
ATOM 1483 C C . TRP A 1 181 ? -2.488 8.344 -11.288 1.00 78.50 181 TRP A C 1
ATOM 1485 O O . TRP A 1 181 ? -3.681 8.374 -10.913 1.00 78.50 181 TRP A O 1
#

Foldseek 3Di:
DWDDDPPFIDDPVVQWTPDFAPDCADPVDPLRNGRTHDPSVDPPPDDDPDCPLVVVLQVVLVVVLVVVCVVQPPNVLVVLLVVSVVSSCVSCVVPPVQWDWDADDQWSIWIAGVPLGTAKTKGWDADPPFKAFADPNDGDPHHDDGTFIFMDGSDQATEGEPVRDPPRMGGHDDPRYHYDD

pLDDT: mean 77.07, std 17.85, range [37.44, 95.38]

Sequence (181 aa):
KNYYLQARYYNSENGAFLALDPHPGDDDEPLSQNGYTYGNNNPVMHVDPNGRIAKYIAQILLFLAKPLIRKYGGKALNKARKYMVKKARKYLKKWGSKYRIESNGGVLLKIIEKGKGRVFSIDFHRLPGIAYIKKYGKKTKKQYSKGIWHYHFKSDTHYIIAELIPKNVFIKTSSKYKVVW